Protein AF-Q8MJ96-F1 (afdb_monomer)

Nearest PDB structures (foldseek):
  4a0c-assembly2_C  TM=9.470E-01  e=9.633E-12  Homo sapiens
  8b3i-assembly1_e  TM=9.667E-01  e=1.880E-10  Homo sapiens
  2hye-assembly1_C  TM=9.703E-01  e=2.300E-10  Homo sapiens
  4a64-assembly1_C  TM=9.357E-01  e=2.419E-10  Homo sapiens
  7opc-assembly1_e  TM=9.430E-01  e=8.101E-10  Homo sapiens

Secondary structure (DSSP, 8-state):
----HHHHHHHHHHHIIIIIHHHHHHHIIIIIHHHHHTT-HHHHHHHHHHHHHSTTHHHHHHHHHHHHHHHHHHHHHT-GGGHHHHHHHHHHHHHHHHHHHHHHSTT-HHHHHHHHHHHHHHHTTSSSHHHHHHHHHHHHHHHTT-

Organism: Equus caballus (NCBI:txid9796)

Sequence (146 aa):
TSLDQTTQKSLIATEEKQLLGEHLTAILQKGLNNLLDENRIQDLSLLYQLFSRVRGGVQVLLQQWIEYIKAFGSAIVINPEKDKTMVQELLYFKDKVDHIIDICCLKNEKFITAMNEAFETFINRRPNEPAELMAKYGDSKLRTGH

Structure (mmCIF, N/CA/C/O backbone):
data_AF-Q8MJ96-F1
#
_entry.id   AF-Q8MJ96-F1
#
loop_
_atom_site.group_PDB
_atom_site.id
_atom_site.type_symbol
_atom_site.label_atom_id
_atom_site.label_alt_id
_atom_site.label_comp_id
_atom_site.label_asym_id
_atom_site.label_entity_id
_atom_site.label_seq_id
_atom_site.pdbx_PDB_ins_code
_atom_site.Cartn_x
_atom_site.Cartn_y
_atom_site.Cartn_z
_atom_site.occupancy
_atom_site.B_iso_or_equiv
_atom_site.auth_seq_id
_atom_site.auth_comp_id
_atom_site.auth_asym_id
_atom_site.auth_atom_id
_atom_site.pdbx_PDB_model_num
ATOM 1 N N . THR A 1 1 ? -29.650 -9.084 37.239 1.00 43.41 1 THR A N 1
ATOM 2 C CA . THR A 1 1 ? -28.501 -8.171 37.403 1.00 43.41 1 THR A CA 1
ATOM 3 C C . THR A 1 1 ? -28.024 -7.763 36.023 1.00 43.41 1 THR A C 1
ATOM 5 O O . THR A 1 1 ? -27.181 -8.427 35.439 1.00 43.41 1 THR A O 1
ATOM 8 N N . SER A 1 2 ? -28.641 -6.730 35.443 1.00 47.47 2 SER A N 1
ATOM 9 C CA . SER A 1 2 ? -28.191 -6.183 34.159 1.00 47.47 2 SER A CA 1
ATOM 10 C C . SER A 1 2 ?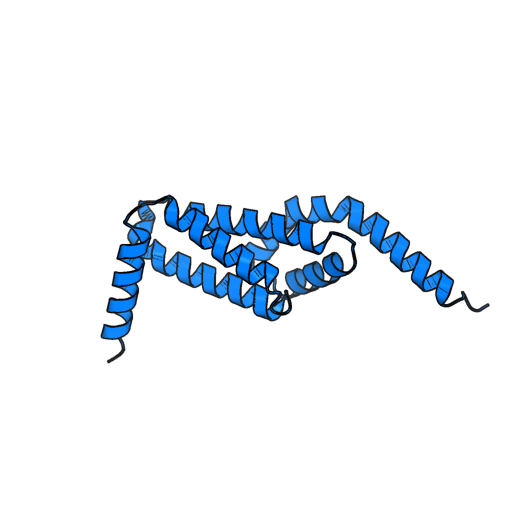 -26.934 -5.368 34.411 1.00 47.47 2 SER A C 1
ATOM 12 O O . SER A 1 2 ? -26.999 -4.335 35.072 1.00 47.47 2 SER A O 1
ATOM 14 N N . LEU A 1 3 ? -25.791 -5.849 33.927 1.00 51.50 3 LEU A N 1
ATOM 15 C CA . LEU A 1 3 ? -24.641 -4.984 33.702 1.00 51.50 3 LEU A CA 1
ATOM 16 C C . LEU A 1 3 ? -25.099 -3.913 32.712 1.00 51.50 3 LEU A C 1
ATOM 18 O O . LEU A 1 3 ? -25.432 -4.210 31.567 1.00 51.50 3 LEU A O 1
ATOM 22 N N . ASP A 1 4 ? -25.220 -2.695 33.224 1.00 58.47 4 ASP A N 1
ATOM 23 C CA . ASP A 1 4 ? -25.639 -1.499 32.509 1.00 58.47 4 ASP A CA 1
ATOM 24 C C . ASP A 1 4 ? -24.878 -1.411 31.170 1.00 58.47 4 ASP A C 1
ATOM 26 O O . ASP A 1 4 ? -23.643 -1.461 31.148 1.00 58.47 4 ASP A O 1
ATOM 30 N N . GLN A 1 5 ? -25.591 -1.339 30.038 1.00 57.28 5 GLN A N 1
ATOM 31 C CA . GLN A 1 5 ? -25.000 -1.368 28.683 1.00 57.28 5 GLN A CA 1
ATOM 32 C C . GLN A 1 5 ? -23.918 -0.288 28.485 1.00 57.28 5 GLN A C 1
ATOM 34 O O . GLN A 1 5 ? -23.008 -0.423 27.664 1.00 57.28 5 GLN A O 1
ATOM 39 N N . THR A 1 6 ? -24.007 0.780 29.271 1.00 59.88 6 THR A N 1
ATOM 40 C CA . THR A 1 6 ? -23.067 1.894 29.388 1.00 59.88 6 THR A CA 1
ATOM 41 C C . THR A 1 6 ? -21.725 1.468 29.995 1.00 59.88 6 THR A C 1
ATOM 43 O O . THR A 1 6 ? -20.662 1.816 29.473 1.00 59.88 6 THR A O 1
ATOM 46 N N . THR A 1 7 ? -21.751 0.644 31.042 1.00 59.91 7 THR A N 1
ATOM 47 C CA . THR A 1 7 ? -20.561 0.087 31.702 1.00 59.91 7 THR A CA 1
ATOM 48 C C . THR A 1 7 ? -19.874 -0.943 30.811 1.00 59.91 7 THR A C 1
ATOM 50 O O . THR A 1 7 ? -18.652 -0.935 30.700 1.00 59.91 7 THR A O 1
ATOM 53 N 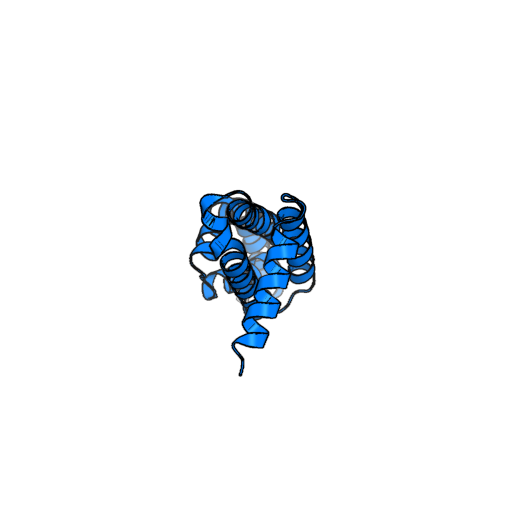N . GLN A 1 8 ? -20.644 -1.767 30.093 1.00 59.97 8 GLN A N 1
ATOM 54 C CA . GLN A 1 8 ? -20.098 -2.760 29.161 1.00 59.97 8 GLN A CA 1
ATOM 55 C C . GLN A 1 8 ? -19.372 -2.103 27.972 1.00 59.97 8 GLN A C 1
ATOM 57 O O . GLN A 1 8 ? -18.264 -2.511 27.630 1.00 59.97 8 GLN A O 1
ATOM 62 N N . LYS A 1 9 ? -19.937 -1.035 27.387 1.00 60.50 9 LYS A N 1
ATOM 63 C CA . LYS A 1 9 ? -19.266 -0.248 26.332 1.00 60.50 9 LYS A CA 1
ATOM 64 C C . LYS A 1 9 ? -17.979 0.415 26.822 1.00 60.50 9 LYS A C 1
ATOM 66 O O . LYS A 1 9 ? -16.998 0.463 26.086 1.00 60.50 9 LYS A O 1
ATOM 71 N N . SER A 1 10 ? -17.984 0.910 28.057 1.00 60.81 10 SER A N 1
ATOM 72 C CA . SER A 1 10 ? -16.824 1.588 28.645 1.00 60.81 10 SER A CA 1
ATOM 73 C C . SER A 1 10 ? -15.700 0.601 28.976 1.00 60.81 10 SER A C 1
ATOM 75 O O . SER A 1 10 ? -14.528 0.928 28.800 1.00 60.81 10 SER A O 1
ATOM 77 N N . LEU A 1 11 ? -16.049 -0.622 29.387 1.00 60.69 11 LEU A N 1
ATOM 78 C CA . LEU A 1 11 ? -15.091 -1.689 29.668 1.00 60.69 11 LEU A CA 1
ATOM 79 C C . LEU A 1 11 ? -14.405 -2.174 28.384 1.00 60.69 11 LEU A C 1
ATOM 81 O O . LEU A 1 11 ? -13.180 -2.156 28.317 1.00 60.69 11 LEU A O 1
ATOM 85 N N . ILE A 1 12 ? -15.187 -2.479 27.338 1.00 64.25 12 ILE A N 1
ATOM 86 C CA . ILE A 1 12 ? -14.670 -2.916 26.029 1.00 64.25 12 ILE A CA 1
ATOM 87 C C . ILE A 1 12 ? -13.750 -1.850 25.426 1.00 64.25 12 ILE A C 1
ATOM 89 O O . ILE A 1 12 ? -12.658 -2.168 24.971 1.00 64.25 12 ILE A O 1
ATOM 93 N N . ALA A 1 13 ? -14.144 -0.574 25.475 1.00 64.19 13 ALA A N 1
ATOM 94 C CA . ALA A 1 13 ? -13.313 0.516 24.965 1.00 64.19 13 ALA A CA 1
ATOM 95 C C . ALA A 1 13 ? -12.001 0.689 25.752 1.00 64.19 13 ALA A C 1
ATOM 97 O O . ALA A 1 13 ? -10.994 1.116 25.188 1.00 64.19 13 ALA A O 1
ATOM 98 N N . THR A 1 14 ? -11.998 0.376 27.051 1.00 62.41 14 THR A N 1
ATOM 99 C CA . THR A 1 14 ? -10.803 0.485 27.899 1.00 62.41 14 THR A CA 1
ATOM 100 C C . THR A 1 14 ? -9.864 -0.703 27.691 1.00 62.41 14 THR A C 1
ATOM 102 O O . THR A 1 14 ? -8.659 -0.491 27.555 1.00 62.41 14 THR A O 1
ATOM 105 N N . GLU A 1 15 ? -10.398 -1.923 27.582 1.00 60.16 15 GLU A N 1
ATOM 106 C CA . GLU A 1 15 ? -9.629 -3.121 27.219 1.00 60.16 15 GLU A CA 1
ATOM 107 C C . GLU A 1 15 ? -9.041 -3.006 25.814 1.00 60.16 15 GLU A C 1
ATOM 109 O O . GLU A 1 15 ? -7.835 -3.181 25.659 1.00 60.16 15 GLU A O 1
ATOM 114 N N . GLU A 1 16 ? -9.843 -2.634 24.807 1.00 65.12 16 GLU A N 1
ATOM 115 C CA . GLU A 1 16 ? -9.351 -2.392 23.447 1.00 65.12 16 GLU A CA 1
ATOM 116 C C . GLU A 1 16 ? -8.255 -1.322 23.473 1.00 65.12 16 GLU A C 1
ATOM 118 O O . GLU A 1 16 ? -7.194 -1.528 22.905 1.00 65.12 16 GLU A O 1
ATOM 123 N N . LYS A 1 17 ? -8.424 -0.209 24.196 1.00 66.00 17 LYS A N 1
ATOM 124 C CA . LYS A 1 17 ? -7.398 0.842 24.262 1.00 66.00 17 LYS A CA 1
ATOM 125 C C . LYS A 1 17 ? -6.087 0.380 24.908 1.00 66.00 17 LYS A C 1
ATOM 127 O O . LYS A 1 17 ? -5.032 0.791 24.432 1.00 66.00 17 LYS A O 1
ATOM 132 N N . GLN A 1 18 ? -6.135 -0.413 25.977 1.00 64.12 18 GLN A N 1
ATOM 133 C CA . GLN A 1 18 ? -4.928 -0.873 26.674 1.00 64.12 18 GLN A CA 1
ATOM 134 C C . GLN A 1 18 ? -4.230 -2.009 25.918 1.00 64.12 18 GLN A C 1
ATOM 136 O O . GLN A 1 18 ? -3.051 -1.883 25.596 1.00 64.12 18 GLN A O 1
ATOM 141 N N . LEU A 1 19 ? -4.961 -3.066 25.551 1.00 63.44 19 LEU A N 1
ATOM 142 C CA . LEU A 1 19 ? -4.403 -4.208 24.818 1.00 63.44 19 LEU A CA 1
ATOM 143 C C . LEU A 1 19 ? -3.958 -3.813 23.415 1.00 63.44 19 LEU A C 1
ATOM 145 O O . LEU A 1 19 ? -2.868 -4.185 22.981 1.00 63.44 19 LEU A O 1
ATOM 149 N N . LEU A 1 20 ? -4.785 -3.050 22.696 1.00 66.19 20 LEU A N 1
ATOM 150 C CA . LEU A 1 20 ? -4.439 -2.650 21.343 1.00 66.19 20 LEU A CA 1
ATOM 151 C C . LEU A 1 20 ? -3.405 -1.520 21.365 1.00 66.19 20 LEU A C 1
ATOM 153 O O . LEU A 1 20 ? -2.421 -1.598 20.648 1.00 66.19 20 LEU A O 1
ATOM 157 N N . GLY A 1 21 ? -3.548 -0.494 22.204 1.00 63.44 21 GLY A N 1
ATOM 158 C CA . GLY A 1 21 ? -2.619 0.643 22.209 1.00 63.44 21 GLY A CA 1
ATOM 159 C C . GLY A 1 21 ? -1.155 0.261 22.465 1.00 63.44 21 GLY A C 1
ATOM 160 O O . GLY A 1 21 ? -0.269 0.765 21.775 1.00 63.44 21 GLY A O 1
ATOM 161 N N . GLU A 1 22 ? -0.896 -0.642 23.414 1.00 68.69 22 GLU A N 1
ATOM 162 C CA . GLU A 1 22 ? 0.472 -1.010 23.810 1.00 68.69 22 GLU A CA 1
ATOM 163 C C . GLU A 1 22 ? 1.086 -2.101 22.920 1.00 68.69 22 GLU A C 1
ATOM 165 O O . GLU A 1 22 ? 2.276 -2.042 22.602 1.00 68.69 22 GLU A O 1
ATOM 170 N N . HIS A 1 23 ? 0.294 -3.073 22.453 1.00 70.44 23 HIS A N 1
ATOM 171 C CA . HIS A 1 23 ? 0.819 -4.208 21.685 1.00 70.44 23 HIS A CA 1
ATOM 172 C C . HIS A 1 23 ? 0.728 -4.038 20.168 1.00 70.44 23 HIS A C 1
ATOM 174 O O . HIS A 1 23 ? 1.528 -4.639 19.448 1.00 70.44 23 HIS A O 1
ATOM 180 N N . LEU A 1 24 ? -0.189 -3.214 19.651 1.00 70.00 24 LEU A N 1
ATOM 181 C CA . LEU A 1 24 ? -0.395 -3.090 18.206 1.00 70.00 24 LEU A CA 1
ATOM 182 C C . LEU A 1 24 ? 0.836 -2.574 17.463 1.00 70.00 24 LEU A C 1
ATOM 184 O O . LEU A 1 24 ? 1.131 -3.065 16.377 1.00 70.00 24 LEU A O 1
ATOM 188 N N . THR A 1 25 ? 1.586 -1.632 18.036 1.00 72.12 25 THR A N 1
ATOM 189 C CA . THR A 1 25 ? 2.822 -1.135 17.411 1.00 72.12 25 THR A CA 1
ATOM 190 C C . THR A 1 25 ? 3.844 -2.261 17.246 1.00 72.12 25 THR A C 1
ATOM 192 O O . THR A 1 25 ? 4.438 -2.406 16.179 1.00 72.12 25 THR A O 1
ATOM 195 N N . ALA A 1 26 ? 3.997 -3.117 18.261 1.00 77.19 26 ALA A N 1
ATOM 196 C CA . ALA A 1 26 ? 4.884 -4.277 18.197 1.00 77.19 26 ALA A CA 1
ATOM 197 C C . ALA A 1 26 ? 4.371 -5.353 17.221 1.00 77.19 26 ALA A C 1
ATOM 199 O O . ALA A 1 26 ? 5.172 -5.989 16.534 1.00 77.19 26 ALA A O 1
ATOM 200 N N . ILE A 1 27 ? 3.048 -5.537 17.133 1.00 76.31 27 ILE A N 1
ATOM 201 C CA . ILE A 1 27 ? 2.410 -6.439 16.163 1.00 76.31 27 ILE A CA 1
ATOM 202 C C . ILE A 1 27 ? 2.671 -5.957 14.734 1.00 76.31 27 ILE A C 1
ATOM 204 O O . ILE A 1 27 ? 3.045 -6.770 13.893 1.00 76.31 27 ILE A O 1
ATOM 208 N N . LEU A 1 28 ? 2.549 -4.655 14.448 1.00 78.12 28 LEU A N 1
ATOM 209 C CA . LEU A 1 28 ? 2.858 -4.127 13.114 1.00 78.12 28 LEU A CA 1
ATOM 210 C C . LEU A 1 28 ? 4.324 -4.322 12.759 1.00 78.12 28 LEU A C 1
ATOM 212 O O . LEU A 1 28 ? 4.615 -4.854 11.692 1.00 78.12 28 LEU A O 1
ATOM 216 N N . GLN A 1 29 ? 5.231 -3.957 13.667 1.00 76.88 29 GLN A N 1
ATOM 217 C CA . GLN A 1 29 ? 6.672 -4.050 13.426 1.00 76.88 29 GLN A CA 1
ATOM 218 C C . GLN A 1 29 ? 7.137 -5.473 13.097 1.00 76.88 29 GLN A C 1
ATOM 220 O O . GLN A 1 29 ? 8.104 -5.641 12.360 1.00 76.88 29 GLN A O 1
ATOM 225 N N . LYS A 1 30 ? 6.473 -6.497 13.646 1.00 78.44 30 LYS A N 1
ATOM 226 C CA . LYS A 1 30 ? 6.861 -7.902 13.455 1.00 78.44 30 LYS A CA 1
ATOM 227 C C . LYS A 1 30 ? 5.999 -8.659 12.448 1.00 78.44 30 LYS A C 1
ATOM 229 O O . LYS A 1 30 ? 6.456 -9.662 11.915 1.00 78.44 30 LYS A O 1
ATOM 234 N N . GLY A 1 31 ? 4.758 -8.230 12.232 1.00 84.50 31 GLY A N 1
ATOM 235 C CA . GLY A 1 31 ? 3.750 -9.004 11.509 1.00 84.50 31 GLY A CA 1
ATOM 236 C C . GLY A 1 31 ? 3.255 -8.365 10.219 1.00 84.50 31 GLY A C 1
ATOM 237 O O . GLY A 1 31 ? 2.896 -9.102 9.306 1.00 84.50 31 GLY A O 1
ATOM 238 N N . LEU A 1 32 ? 3.252 -7.029 10.102 1.00 86.94 32 LEU A N 1
ATOM 239 C CA . LEU A 1 32 ? 2.636 -6.365 8.947 1.00 86.94 32 LEU A CA 1
ATOM 240 C C . LEU A 1 32 ? 3.318 -6.770 7.637 1.00 86.94 32 LEU A C 1
ATOM 242 O O . LEU A 1 32 ? 2.625 -7.142 6.697 1.00 86.94 32 LEU A O 1
ATOM 246 N N . ASN A 1 33 ? 4.652 -6.761 7.597 1.00 88.00 33 ASN A N 1
ATOM 247 C CA . ASN A 1 33 ? 5.404 -7.113 6.391 1.00 88.00 33 ASN A CA 1
ATOM 248 C C . ASN A 1 33 ? 5.060 -8.526 5.906 1.00 88.00 33 ASN A C 1
ATOM 250 O O . ASN A 1 33 ? 4.736 -8.693 4.739 1.00 88.00 33 ASN A O 1
ATOM 254 N N . ASN A 1 34 ? 5.009 -9.510 6.811 1.00 90.38 34 ASN A N 1
ATOM 255 C CA . ASN A 1 34 ? 4.652 -10.886 6.457 1.00 90.38 34 ASN A CA 1
ATOM 256 C C . ASN A 1 34 ? 3.223 -10.984 5.907 1.00 90.38 34 ASN A C 1
ATOM 258 O O . ASN A 1 34 ? 2.997 -11.655 4.904 1.00 90.38 34 ASN A O 1
ATOM 262 N N . LEU A 1 35 ? 2.257 -10.295 6.527 1.00 90.88 35 LEU A N 1
ATOM 263 C CA . LEU A 1 35 ? 0.872 -10.284 6.042 1.00 90.88 35 LEU A CA 1
ATOM 264 C C . LEU A 1 35 ? 0.763 -9.666 4.643 1.00 90.88 35 LEU A C 1
ATOM 266 O O . LEU A 1 35 ? -0.015 -10.150 3.817 1.00 90.88 35 LEU A O 1
ATOM 270 N N . LEU A 1 36 ? 1.537 -8.609 4.380 1.00 89.94 36 LEU A N 1
ATOM 271 C CA . LEU A 1 36 ? 1.602 -7.967 3.072 1.00 89.94 36 LEU A CA 1
ATOM 272 C C . LEU A 1 36 ? 2.284 -8.870 2.055 1.00 89.94 36 LEU A C 1
ATOM 274 O O . LEU A 1 36 ? 1.724 -9.084 0.984 1.00 89.94 36 LEU A O 1
ATOM 278 N N . ASP A 1 37 ? 3.433 -9.453 2.381 1.00 89.50 37 ASP A N 1
ATOM 279 C CA . ASP A 1 37 ? 4.192 -10.346 1.506 1.00 89.50 37 ASP A CA 1
ATOM 280 C C . ASP A 1 37 ? 3.358 -11.563 1.089 1.00 89.50 37 ASP A C 1
ATOM 282 O O . ASP A 1 37 ? 3.203 -11.807 -0.110 1.00 89.50 37 ASP A O 1
ATOM 286 N N . GLU A 1 38 ? 2.715 -12.227 2.051 1.00 92.00 38 GLU A N 1
ATOM 287 C CA . GLU A 1 38 ? 1.850 -13.397 1.843 1.00 92.00 38 GLU A CA 1
ATOM 288 C C . GLU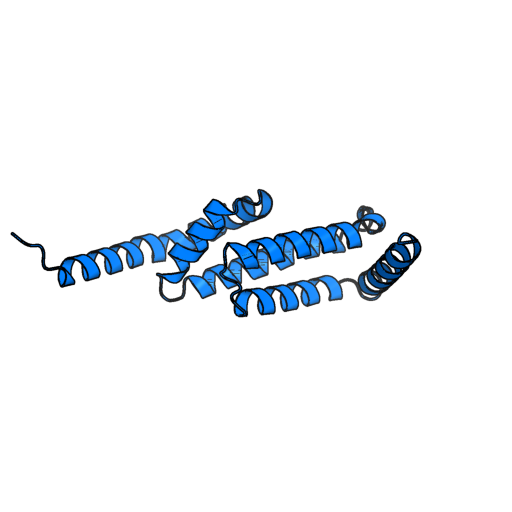 A 1 38 ? 0.451 -13.061 1.296 1.00 92.00 38 GLU A C 1
ATOM 290 O O . GLU A 1 38 ? -0.345 -13.964 1.044 1.00 92.00 38 GLU A O 1
ATOM 295 N N . ASN A 1 39 ? 0.129 -11.778 1.098 1.00 89.25 39 ASN A N 1
ATOM 296 C CA . ASN A 1 39 ? -1.173 -11.326 0.602 1.00 89.25 39 ASN A CA 1
ATOM 297 C C . ASN A 1 39 ? -2.355 -11.856 1.444 1.00 89.25 39 ASN A C 1
ATOM 299 O O . ASN A 1 39 ? -3.371 -12.322 0.923 1.00 89.25 39 ASN A O 1
ATOM 303 N N . ARG A 1 40 ? -2.221 -11.808 2.774 1.00 91.25 40 ARG A N 1
ATOM 304 C CA . ARG A 1 40 ? -3.200 -12.324 3.745 1.00 91.25 40 ARG A CA 1
ATOM 305 C C . ARG A 1 40 ? -4.390 -11.367 3.896 1.00 91.25 40 ARG A C 1
ATOM 307 O O . ARG A 1 40 ? -4.577 -10.749 4.940 1.00 91.25 40 ARG A O 1
ATOM 314 N N . ILE A 1 41 ? -5.210 -11.245 2.850 1.00 92.12 41 ILE A N 1
ATOM 315 C CA . ILE A 1 41 ? -6.314 -10.266 2.732 1.00 92.12 41 ILE A CA 1
ATOM 316 C C . ILE A 1 41 ? -7.262 -10.265 3.941 1.00 92.12 41 ILE A C 1
ATOM 318 O O . ILE A 1 41 ? -7.646 -9.205 4.437 1.00 92.12 41 ILE A O 1
ATOM 322 N N . GLN A 1 42 ? -7.636 -11.445 4.438 1.00 90.81 42 GLN A N 1
ATOM 323 C CA . GLN A 1 42 ? -8.549 -11.569 5.579 1.00 90.81 42 GLN A CA 1
ATOM 324 C C . GLN A 1 42 ? -7.941 -10.975 6.856 1.00 90.81 42 GLN A C 1
ATOM 326 O O . GLN A 1 42 ? -8.591 -10.192 7.551 1.00 90.81 42 GLN A O 1
ATOM 331 N N . ASP A 1 43 ? -6.673 -11.289 7.119 1.00 90.12 43 ASP A N 1
ATOM 332 C CA . ASP A 1 43 ? -5.954 -10.801 8.294 1.00 90.12 43 ASP A CA 1
ATOM 333 C C . ASP A 1 43 ? -5.671 -9.298 8.185 1.00 90.12 43 ASP A C 1
ATOM 335 O O . ASP A 1 43 ? -5.835 -8.569 9.161 1.00 90.12 43 ASP A O 1
ATOM 339 N N . LEU A 1 44 ? -5.330 -8.805 6.990 1.00 92.88 44 LEU A N 1
ATOM 340 C CA . LEU A 1 44 ? -5.150 -7.375 6.713 1.00 92.88 44 LEU A CA 1
ATOM 341 C C . LEU A 1 44 ? -6.448 -6.580 6.917 1.00 92.88 44 LEU A C 1
ATOM 343 O O . LEU A 1 44 ? -6.420 -5.480 7.472 1.00 92.88 44 LEU A O 1
ATOM 347 N N . SER A 1 45 ? -7.592 -7.146 6.528 1.00 92.44 45 SER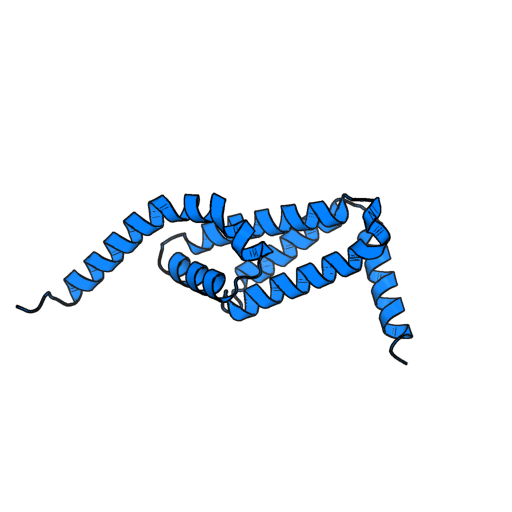 A N 1
ATOM 348 C CA . SER A 1 45 ? -8.908 -6.539 6.759 1.00 92.44 45 SER A CA 1
ATOM 349 C C . SER A 1 45 ? -9.227 -6.451 8.252 1.00 92.44 45 SER A C 1
ATOM 351 O O . SER A 1 45 ? -9.642 -5.396 8.739 1.00 92.44 45 SER A O 1
ATOM 353 N N . LEU A 1 46 ? -8.990 -7.533 9.003 1.00 90.75 46 LEU A N 1
ATOM 354 C CA . LEU A 1 46 ? -9.171 -7.550 10.457 1.00 90.75 46 LEU A CA 1
ATOM 355 C C . LEU A 1 46 ? -8.245 -6.538 11.142 1.00 90.75 46 LEU A C 1
ATOM 357 O O . LEU A 1 46 ? -8.681 -5.791 12.018 1.00 90.75 46 LEU A O 1
ATOM 361 N N . LEU A 1 47 ? -6.987 -6.473 10.707 1.00 90.12 47 LEU A N 1
ATOM 362 C CA . LEU A 1 47 ? -6.006 -5.515 11.197 1.00 90.12 47 LEU A CA 1
ATOM 363 C C . LEU A 1 47 ? -6.516 -4.082 11.000 1.00 90.12 47 LEU A C 1
ATOM 365 O O . LEU A 1 47 ? -6.624 -3.331 11.965 1.00 90.12 47 LEU A O 1
ATOM 369 N N . TYR A 1 48 ? -6.927 -3.709 9.787 1.00 91.50 48 TYR A N 1
ATOM 370 C CA . TYR A 1 48 ? -7.465 -2.372 9.525 1.00 91.50 48 TYR A CA 1
ATOM 371 C C . TYR A 1 48 ? -8.689 -2.047 10.401 1.00 91.50 48 TYR A C 1
ATOM 373 O O . TYR A 1 48 ? -8.776 -0.949 10.961 1.00 91.50 48 TYR A O 1
ATOM 381 N N . GLN A 1 49 ? -9.607 -3.002 10.589 1.00 90.62 49 GLN A N 1
ATOM 382 C CA . GLN A 1 49 ? -10.775 -2.827 11.458 1.00 90.62 49 GLN A CA 1
ATOM 383 C C . GLN A 1 49 ? -10.392 -2.587 12.923 1.00 90.62 49 GLN A C 1
ATOM 385 O O . GLN A 1 49 ? -10.947 -1.687 13.552 1.00 90.62 49 GLN A O 1
ATOM 390 N N . LEU A 1 50 ? -9.438 -3.350 13.464 1.00 87.25 50 LEU A N 1
ATOM 391 C CA . LEU A 1 50 ? -8.963 -3.193 14.842 1.00 87.25 50 LEU A CA 1
ATOM 392 C C . LEU A 1 50 ? -8.276 -1.837 15.044 1.00 87.25 50 LEU A C 1
ATOM 394 O O . LEU A 1 50 ? -8.604 -1.104 15.976 1.00 87.25 50 LEU A O 1
ATOM 398 N N . PHE A 1 51 ? -7.385 -1.447 14.130 1.00 87.50 51 PHE A N 1
ATOM 399 C CA . PHE A 1 51 ? -6.683 -0.160 14.200 1.00 87.50 51 PHE A CA 1
ATOM 400 C C . PHE A 1 51 ? -7.608 1.043 14.000 1.00 87.50 51 PHE A C 1
ATOM 402 O O . PHE A 1 51 ? -7.313 2.128 14.500 1.00 87.50 51 PHE A O 1
ATOM 409 N N . SER A 1 52 ? -8.740 0.860 13.317 1.00 89.62 52 SER A N 1
ATOM 410 C CA . SER A 1 52 ? -9.768 1.895 13.163 1.00 89.62 52 SER A CA 1
ATOM 411 C C . SER A 1 52 ? -10.531 2.190 14.458 1.00 89.62 52 SER A C 1
ATOM 413 O O . SER A 1 52 ? -11.082 3.281 14.597 1.00 89.62 52 SER A O 1
ATOM 415 N N . ARG A 1 53 ? -10.540 1.263 15.427 1.00 85.62 53 ARG A N 1
ATOM 416 C CA . ARG A 1 53 ? -11.176 1.455 16.747 1.00 85.62 53 ARG A CA 1
ATOM 417 C C . ARG A 1 53 ? -10.285 2.201 17.737 1.00 85.62 53 ARG A C 1
ATOM 419 O O . ARG A 1 53 ? -10.779 2.795 18.692 1.00 85.62 53 ARG A O 1
ATOM 426 N N . VAL A 1 54 ? -8.974 2.207 17.503 1.00 83.50 54 VAL A N 1
ATOM 427 C CA . VAL A 1 54 ? -7.991 2.841 18.385 1.00 83.50 54 VAL A CA 1
ATOM 428 C C . VAL A 1 54 ? -7.691 4.256 17.900 1.00 83.50 54 VAL A C 1
ATOM 430 O O . VAL A 1 54 ? -7.351 4.478 16.737 1.00 83.50 54 VAL A O 1
ATOM 433 N N . ARG A 1 55 ? -7.753 5.244 18.801 1.00 82.19 55 ARG A N 1
ATOM 434 C CA . ARG A 1 55 ? -7.354 6.624 18.481 1.00 82.19 55 ARG A CA 1
ATOM 435 C C . ARG A 1 55 ? -5.897 6.638 17.999 1.00 82.19 55 ARG A C 1
ATOM 437 O O . ARG A 1 55 ? -5.001 6.262 18.743 1.00 82.19 55 ARG A O 1
ATOM 444 N N . GLY A 1 56 ? -5.674 7.107 16.772 1.00 86.00 56 GLY A N 1
ATOM 445 C CA . GLY A 1 56 ? -4.345 7.152 16.152 1.00 86.00 56 GLY A CA 1
ATOM 446 C C . GLY A 1 56 ? -3.880 5.827 15.535 1.00 86.00 56 GLY A C 1
ATOM 447 O O . GLY A 1 56 ? -2.867 5.823 14.844 1.00 86.00 56 GLY A O 1
ATOM 448 N N . GLY A 1 57 ? -4.625 4.725 15.690 1.00 87.62 57 GLY A N 1
ATOM 449 C CA . GLY A 1 57 ? -4.243 3.422 15.141 1.00 87.62 57 GLY A CA 1
ATOM 450 C C . GLY A 1 57 ? -4.090 3.457 13.620 1.00 87.62 57 GLY A C 1
ATOM 451 O O . GLY A 1 57 ? -3.040 3.101 13.093 1.00 87.62 57 GLY A O 1
ATOM 452 N N . VAL A 1 58 ? -5.084 3.993 12.907 1.00 90.56 58 VAL A N 1
ATOM 453 C CA . VAL A 1 58 ? -5.018 4.143 11.439 1.00 90.56 58 VAL A CA 1
ATOM 454 C C . VAL A 1 58 ? -3.789 4.942 10.992 1.00 90.56 58 VAL A C 1
ATOM 456 O O . VAL A 1 58 ? -3.198 4.625 9.966 1.00 90.56 58 VAL A O 1
ATOM 459 N N . GLN A 1 59 ? -3.370 5.952 11.761 1.00 90.75 59 GLN A N 1
ATOM 460 C CA . GLN A 1 59 ? -2.182 6.747 11.439 1.00 90.75 59 GLN A CA 1
ATOM 461 C C . GLN A 1 59 ? -0.894 5.925 11.577 1.00 90.75 59 GLN A C 1
ATOM 463 O O . GLN A 1 59 ? -0.033 6.004 10.705 1.00 90.75 59 GLN A O 1
ATOM 468 N N . VAL A 1 60 ? -0.772 5.117 12.633 1.00 89.38 60 VAL A N 1
ATOM 469 C CA . VAL A 1 60 ? 0.381 4.221 12.828 1.00 89.38 60 VAL A CA 1
ATOM 470 C C . VAL A 1 60 ? 0.423 3.148 11.736 1.00 89.38 60 VAL A C 1
ATOM 472 O O . VAL A 1 60 ? 1.482 2.901 11.161 1.00 89.38 60 VAL A O 1
ATOM 475 N N . LEU A 1 61 ? -0.728 2.560 11.394 1.00 91.38 61 LEU A N 1
ATOM 476 C CA . LEU A 1 61 ? -0.834 1.596 10.297 1.00 91.38 61 LEU A CA 1
ATOM 477 C C . LEU A 1 61 ? -0.403 2.222 8.964 1.00 91.38 61 LEU A C 1
ATOM 479 O O . LEU A 1 61 ? 0.385 1.623 8.240 1.00 91.38 61 LEU A O 1
ATOM 483 N N . LEU A 1 62 ? -0.861 3.443 8.672 1.00 92.44 62 LEU A N 1
ATOM 484 C CA . LEU A 1 62 ? -0.483 4.180 7.466 1.00 92.44 62 LEU A CA 1
ATOM 485 C C . LEU A 1 62 ? 1.029 4.447 7.403 1.00 92.44 62 LEU A C 1
ATOM 487 O O . LEU A 1 62 ? 1.627 4.308 6.341 1.00 92.44 62 LEU A O 1
ATOM 491 N N . GLN A 1 63 ? 1.668 4.788 8.526 1.00 91.94 63 GLN A N 1
ATOM 492 C CA . GLN A 1 63 ? 3.122 4.972 8.569 1.00 91.94 63 GLN A CA 1
ATOM 493 C C . GLN A 1 63 ? 3.872 3.680 8.234 1.00 91.94 63 GLN A C 1
ATOM 495 O O . GLN A 1 63 ? 4.752 3.693 7.380 1.00 91.94 63 GLN A O 1
ATOM 500 N N . GLN A 1 64 ? 3.512 2.559 8.864 1.00 90.81 64 GLN A N 1
ATOM 501 C CA . GLN A 1 64 ? 4.167 1.273 8.595 1.00 90.81 64 GLN A CA 1
ATOM 502 C C . GLN A 1 64 ? 3.915 0.787 7.160 1.00 90.81 64 GLN A C 1
ATOM 504 O O . GLN A 1 64 ? 4.809 0.244 6.519 1.00 90.81 64 GLN A O 1
ATOM 509 N N . TRP A 1 65 ? 2.723 1.055 6.629 1.00 92.12 65 TRP A N 1
ATOM 510 C CA . TRP A 1 65 ? 2.365 0.802 5.237 1.00 92.12 65 TRP A CA 1
ATOM 511 C C . TRP A 1 65 ? 3.254 1.570 4.247 1.00 92.12 65 TRP A C 1
ATOM 513 O O . TRP A 1 65 ? 3.779 0.983 3.302 1.00 92.12 65 TRP A O 1
ATOM 523 N N . ILE A 1 66 ? 3.471 2.869 4.481 1.00 93.38 66 ILE A N 1
ATOM 524 C CA . ILE A 1 66 ? 4.356 3.703 3.652 1.00 93.38 66 ILE A CA 1
ATOM 525 C C . ILE A 1 66 ? 5.787 3.164 3.672 1.00 93.38 66 ILE A C 1
ATOM 527 O O . ILE A 1 66 ? 6.411 3.049 2.617 1.00 93.38 66 ILE A O 1
ATOM 531 N N . GLU A 1 67 ? 6.307 2.836 4.856 1.00 92.88 67 GLU A N 1
ATOM 532 C CA . GLU A 1 67 ? 7.665 2.305 5.008 1.00 92.88 67 GLU A CA 1
ATOM 533 C C . GLU A 1 67 ? 7.838 0.976 4.266 1.00 92.88 67 GLU A C 1
ATOM 535 O O . GLU A 1 67 ? 8.810 0.814 3.526 1.00 92.88 67 GLU A O 1
ATOM 540 N N . TYR A 1 68 ? 6.864 0.065 4.370 1.00 93.19 68 TYR A N 1
ATOM 541 C CA . TYR A 1 68 ? 6.863 -1.185 3.610 1.00 93.19 68 TYR A CA 1
ATOM 542 C C . TYR A 1 68 ? 6.901 -0.931 2.098 1.00 93.19 68 TYR A C 1
ATOM 544 O O . TYR A 1 68 ? 7.770 -1.466 1.407 1.00 93.19 68 TYR A O 1
ATOM 552 N N . ILE A 1 69 ? 6.007 -0.079 1.581 1.00 94.19 69 ILE A N 1
ATOM 553 C CA . ILE A 1 69 ? 5.937 0.213 0.142 1.00 94.19 69 ILE A CA 1
ATOM 554 C C . ILE A 1 69 ? 7.250 0.807 -0.361 1.00 94.19 69 ILE A C 1
ATOM 556 O O . ILE A 1 69 ? 7.758 0.392 -1.404 1.00 94.19 69 ILE A O 1
ATOM 560 N N . LYS A 1 70 ? 7.831 1.747 0.391 1.00 93.44 70 LYS A N 1
ATOM 561 C CA . LYS A 1 70 ? 9.118 2.356 0.046 1.00 93.44 70 LYS A CA 1
ATOM 562 C C . LYS A 1 70 ? 10.248 1.337 0.055 1.00 93.44 70 LYS A C 1
ATOM 564 O O . LYS A 1 70 ? 11.067 1.364 -0.864 1.00 93.44 70 LYS A O 1
ATOM 569 N N . ALA A 1 71 ? 10.310 0.463 1.056 1.00 92.94 71 ALA A N 1
ATOM 570 C CA . ALA A 1 71 ? 11.351 -0.553 1.169 1.00 92.94 71 ALA A CA 1
ATOM 571 C C . ALA A 1 71 ? 11.266 -1.576 0.027 1.00 92.94 71 ALA A C 1
ATOM 573 O O . ALA A 1 71 ? 12.256 -1.792 -0.675 1.00 92.94 71 ALA A O 1
ATOM 574 N N . PHE A 1 72 ? 10.080 -2.143 -0.206 1.00 92.69 72 PHE A N 1
ATOM 575 C CA . PHE A 1 72 ? 9.856 -3.141 -1.251 1.00 92.69 72 PHE A CA 1
ATOM 576 C C . PHE A 1 72 ? 10.063 -2.550 -2.653 1.00 92.69 72 PHE A C 1
ATOM 578 O O . PHE A 1 72 ? 10.823 -3.095 -3.451 1.00 92.69 72 PHE A O 1
ATOM 585 N N . GLY A 1 73 ? 9.473 -1.382 -2.931 1.00 91.81 73 GLY A N 1
ATOM 586 C CA . GLY A 1 73 ? 9.650 -0.680 -4.204 1.00 91.81 73 GLY A CA 1
ATOM 587 C C . GLY A 1 73 ? 11.104 -0.282 -4.466 1.00 91.81 73 GLY A C 1
ATOM 588 O O . GLY A 1 73 ? 11.602 -0.465 -5.575 1.00 91.81 73 GLY A O 1
ATOM 589 N N . SER A 1 74 ? 11.828 0.175 -3.435 1.00 91.56 74 SER A N 1
ATOM 590 C CA . SER A 1 74 ? 13.265 0.478 -3.547 1.00 91.56 74 SER A CA 1
ATOM 591 C C . SER A 1 74 ? 14.091 -0.758 -3.906 1.00 91.56 74 SER A C 1
ATOM 593 O O . SER A 1 74 ? 15.011 -0.654 -4.712 1.00 91.56 74 SER A O 1
ATOM 595 N N . ALA A 1 75 ? 13.769 -1.922 -3.333 1.00 91.25 75 ALA A N 1
ATOM 596 C CA . ALA A 1 75 ? 14.467 -3.172 -3.627 1.00 91.25 75 ALA A CA 1
ATOM 597 C C . ALA A 1 75 ? 14.276 -3.626 -5.086 1.00 91.25 75 ALA A C 1
ATOM 599 O O . ALA A 1 75 ? 15.195 -4.209 -5.662 1.00 91.25 75 ALA A O 1
ATOM 600 N N . ILE A 1 76 ? 13.121 -3.324 -5.692 1.00 89.56 76 ILE A N 1
ATOM 601 C CA . ILE A 1 76 ? 12.863 -3.585 -7.115 1.00 89.56 76 ILE A CA 1
ATOM 602 C C . ILE A 1 76 ? 13.726 -2.674 -7.999 1.00 89.56 76 ILE A C 1
ATOM 604 O O . ILE A 1 76 ? 14.376 -3.163 -8.918 1.00 89.56 76 ILE A O 1
ATOM 608 N N . VAL A 1 77 ? 13.761 -1.365 -7.722 1.00 87.69 77 VAL A N 1
ATOM 609 C CA . VAL A 1 77 ? 14.428 -0.386 -8.609 1.00 87.69 77 VAL A CA 1
ATOM 610 C C . VAL A 1 77 ? 15.949 -0.321 -8.462 1.00 87.69 77 VAL A C 1
ATOM 612 O O . VAL A 1 77 ? 16.624 0.148 -9.372 1.00 87.69 77 VAL A O 1
ATOM 615 N N . ILE A 1 78 ? 16.512 -0.744 -7.325 1.00 86.69 78 ILE A N 1
ATOM 616 C CA . ILE A 1 78 ? 17.963 -0.666 -7.079 1.00 86.69 78 ILE A CA 1
ATOM 617 C C . ILE A 1 78 ? 18.736 -1.865 -7.640 1.00 86.69 78 ILE A C 1
ATOM 619 O O . ILE A 1 78 ? 19.964 -1.846 -7.633 1.00 86.69 78 ILE A O 1
ATOM 623 N N . ASN A 1 79 ? 18.047 -2.917 -8.090 1.00 83.81 79 ASN A N 1
ATOM 624 C CA . ASN A 1 79 ? 18.686 -4.142 -8.554 1.00 83.81 79 ASN A CA 1
ATOM 625 C C . ASN A 1 79 ? 18.878 -4.136 -10.087 1.00 83.81 79 ASN A C 1
ATOM 627 O O . ASN A 1 79 ? 17.943 -4.508 -10.801 1.00 83.81 79 ASN A O 1
ATOM 631 N N . PRO A 1 80 ? 20.080 -3.805 -10.605 1.00 80.44 80 PRO A N 1
ATOM 632 C CA . PRO A 1 80 ? 20.326 -3.716 -12.046 1.00 80.44 80 PRO A CA 1
ATOM 633 C C . PRO A 1 80 ? 20.171 -5.058 -12.777 1.00 80.44 80 PRO A C 1
ATOM 635 O O . PRO A 1 80 ? 19.882 -5.095 -13.972 1.00 80.44 80 PRO A O 1
ATOM 638 N N . GLU A 1 81 ? 20.317 -6.192 -12.083 1.00 84.19 81 GLU A N 1
ATOM 639 C CA . GLU A 1 81 ? 20.128 -7.516 -12.695 1.00 84.19 81 GLU A CA 1
ATOM 640 C C . GLU A 1 8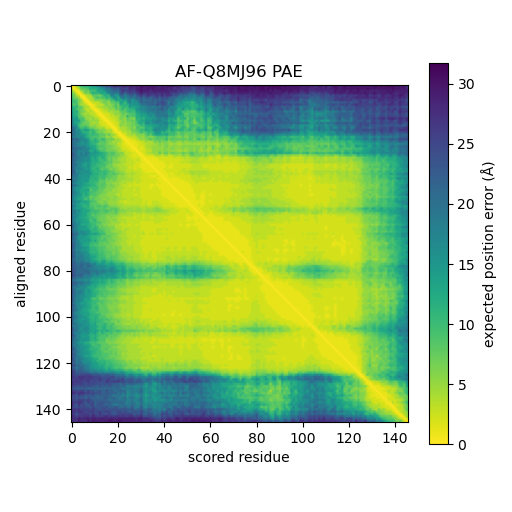1 ? 18.664 -7.773 -13.080 1.00 84.19 81 GLU A C 1
ATOM 642 O O . GLU A 1 81 ? 18.375 -8.589 -13.959 1.00 84.19 81 GLU A O 1
ATOM 647 N N . LYS A 1 82 ? 17.734 -7.048 -12.448 1.00 81.12 82 LYS A N 1
ATOM 648 C CA . LYS A 1 82 ? 16.293 -7.151 -12.669 1.00 81.12 82 LYS A CA 1
ATOM 649 C C . LYS A 1 82 ? 15.730 -6.079 -13.599 1.00 81.12 82 LYS A C 1
ATOM 651 O O . LYS A 1 82 ? 14.523 -6.060 -13.808 1.00 81.12 82 LYS A O 1
ATOM 656 N N . ASP A 1 83 ? 16.548 -5.240 -14.236 1.00 81.94 83 ASP A N 1
ATOM 657 C CA . ASP A 1 83 ? 16.064 -4.113 -15.058 1.00 81.94 83 ASP A CA 1
ATOM 658 C C . ASP A 1 83 ? 15.062 -4.527 -16.147 1.00 81.94 83 ASP A C 1
ATOM 660 O O . ASP A 1 83 ? 14.088 -3.825 -16.421 1.00 81.94 83 ASP A O 1
ATOM 664 N N . LYS A 1 84 ? 15.242 -5.724 -16.720 1.00 82.75 84 LYS A N 1
ATOM 665 C CA . LYS A 1 84 ? 14.328 -6.290 -17.726 1.00 82.75 84 LYS A CA 1
ATOM 666 C C . LYS A 1 84 ? 12.942 -6.630 -17.170 1.00 82.75 84 LYS A C 1
ATOM 668 O O . LYS A 1 84 ? 11.972 -6.581 -17.921 1.00 82.75 84 LYS A O 1
ATOM 673 N N . THR A 1 85 ? 12.846 -7.008 -15.894 1.00 86.19 85 THR A N 1
ATOM 674 C CA . THR A 1 85 ? 11.584 -7.350 -15.217 1.00 86.19 85 THR A CA 1
ATOM 675 C C . THR A 1 85 ? 11.078 -6.235 -14.311 1.00 86.19 85 THR A C 1
ATOM 677 O O . THR A 1 85 ? 9.924 -6.292 -13.899 1.00 86.19 85 THR A O 1
ATOM 680 N N . MET A 1 86 ? 11.883 -5.199 -14.055 1.00 86.88 86 MET A N 1
ATOM 681 C CA . MET A 1 86 ? 11.601 -4.117 -13.112 1.00 86.88 86 MET A CA 1
ATOM 682 C C . MET A 1 86 ? 10.210 -3.513 -13.316 1.00 86.88 86 MET A C 1
ATOM 684 O O . MET A 1 86 ? 9.427 -3.456 -12.376 1.00 86.88 86 MET A O 1
ATOM 688 N N . VAL A 1 87 ? 9.861 -3.110 -14.543 1.00 84.75 87 VAL A N 1
ATOM 689 C CA . VAL A 1 87 ? 8.543 -2.507 -14.822 1.00 84.75 87 VAL A CA 1
ATOM 690 C C . VAL A 1 87 ? 7.404 -3.482 -14.547 1.00 84.75 87 VAL A C 1
ATOM 692 O O . VAL A 1 87 ? 6.394 -3.096 -13.967 1.00 84.75 87 VAL A O 1
ATOM 695 N N . GLN A 1 88 ? 7.565 -4.750 -14.922 1.00 86.81 88 GLN A N 1
ATOM 696 C CA . GLN A 1 88 ? 6.549 -5.768 -14.669 1.00 86.81 88 GLN A CA 1
ATOM 697 C C . GLN A 1 88 ? 6.395 -6.045 -13.166 1.00 86.81 88 GLN A C 1
ATOM 699 O O . GLN A 1 88 ? 5.270 -6.173 -12.689 1.00 86.81 88 GLN A O 1
ATOM 704 N N . GLU A 1 89 ? 7.500 -6.105 -12.418 1.00 90.56 89 GLU A N 1
ATOM 705 C CA . GLU A 1 89 ? 7.483 -6.257 -10.959 1.00 90.56 89 GLU A CA 1
ATOM 706 C C . GLU A 1 89 ? 6.824 -5.045 -10.279 1.00 90.56 89 GLU A C 1
ATOM 708 O O . GLU A 1 89 ? 6.009 -5.231 -9.378 1.00 90.56 89 GLU A O 1
ATOM 713 N N . LEU A 1 90 ? 7.092 -3.819 -10.748 1.00 89.69 90 LEU A N 1
ATOM 714 C CA . LEU A 1 90 ? 6.453 -2.598 -10.243 1.00 89.69 90 LEU A CA 1
ATOM 715 C C . LEU A 1 90 ? 4.945 -2.559 -10.516 1.00 89.69 90 LEU A C 1
ATOM 717 O O . LEU A 1 90 ? 4.187 -2.165 -9.632 1.00 89.6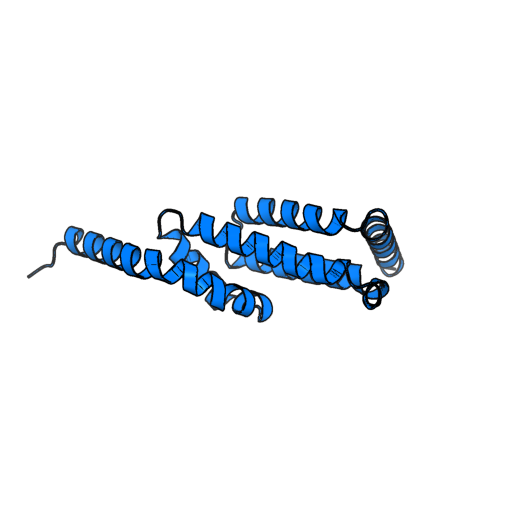9 90 LEU A O 1
ATOM 721 N N . LEU A 1 91 ? 4.504 -2.973 -11.707 1.00 88.06 91 LEU A N 1
ATOM 722 C CA . LEU A 1 91 ? 3.079 -3.046 -12.049 1.00 88.06 91 LEU A CA 1
ATOM 723 C C . LEU A 1 91 ? 2.359 -4.098 -11.205 1.00 88.06 91 LEU A C 1
ATOM 725 O O . LEU A 1 91 ? 1.345 -3.790 -10.591 1.00 88.06 91 LEU A O 1
ATOM 729 N N . TYR A 1 92 ? 2.927 -5.301 -11.084 1.00 91.38 92 TYR A N 1
ATOM 730 C CA . TYR A 1 92 ? 2.367 -6.341 -10.219 1.00 91.38 92 TYR A CA 1
ATOM 731 C C . TYR A 1 92 ? 2.293 -5.885 -8.758 1.00 91.38 92 TYR A C 1
ATOM 733 O O . TYR A 1 92 ? 1.308 -6.132 -8.062 1.00 91.38 92 TYR A O 1
ATOM 741 N N . PHE A 1 93 ? 3.331 -5.191 -8.290 1.00 93.06 93 PHE A N 1
ATOM 742 C CA . PHE A 1 93 ? 3.339 -4.631 -6.952 1.00 93.06 93 PHE A CA 1
ATOM 743 C C . PHE A 1 93 ? 2.251 -3.567 -6.775 1.00 93.06 93 PHE A C 1
ATOM 745 O O . PHE A 1 93 ? 1.523 -3.612 -5.787 1.00 93.06 93 PHE A O 1
ATOM 752 N N . LYS A 1 94 ? 2.082 -2.656 -7.741 1.00 90.25 94 LYS A N 1
ATOM 753 C CA . LYS A 1 94 ? 1.013 -1.650 -7.728 1.00 90.25 94 LYS A CA 1
ATOM 754 C C . LYS A 1 94 ? -0.371 -2.294 -7.684 1.00 90.25 94 LYS A C 1
ATOM 756 O O . LYS A 1 94 ? -1.151 -1.944 -6.804 1.00 90.25 94 LYS A O 1
ATOM 761 N N . ASP A 1 95 ? -0.632 -3.271 -8.550 1.00 91.81 95 ASP A N 1
ATOM 762 C CA . ASP A 1 95 ? -1.910 -3.989 -8.607 1.00 91.81 95 ASP A CA 1
ATOM 763 C C . ASP A 1 95 ? -2.219 -4.693 -7.278 1.00 91.81 95 ASP A C 1
ATOM 765 O O . ASP A 1 95 ? -3.337 -4.620 -6.765 1.00 91.81 95 ASP A O 1
ATOM 769 N N . LYS A 1 96 ? -1.211 -5.334 -6.670 1.00 93.25 96 LYS A N 1
ATOM 770 C CA . LYS A 1 96 ? -1.333 -5.962 -5.347 1.00 93.25 96 LYS A CA 1
ATOM 771 C C . LYS A 1 96 ? -1.707 -4.938 -4.274 1.00 93.25 96 LYS A C 1
ATOM 773 O O . LYS A 1 96 ? -2.613 -5.180 -3.479 1.00 93.25 96 LYS A O 1
ATOM 778 N N . VAL A 1 97 ? -1.008 -3.805 -4.235 1.00 93.38 97 VAL A N 1
ATOM 779 C CA . VAL A 1 97 ? -1.231 -2.748 -3.239 1.00 93.38 97 VAL A CA 1
ATOM 780 C C . VAL A 1 97 ? -2.613 -2.110 -3.423 1.00 93.38 97 VAL A C 1
ATOM 782 O O . VAL A 1 97 ? -3.338 -1.961 -2.438 1.00 93.38 97 VAL A O 1
ATOM 785 N N . ASP A 1 98 ? -3.022 -1.817 -4.660 1.00 91.12 98 ASP A N 1
ATOM 786 C CA . ASP A 1 98 ? -4.364 -1.314 -4.982 1.00 91.12 98 ASP A CA 1
ATOM 787 C C . ASP A 1 98 ? -5.454 -2.281 -4.517 1.00 91.12 98 ASP A C 1
ATOM 789 O O . ASP A 1 98 ? -6.418 -1.868 -3.875 1.00 91.12 98 ASP A O 1
ATOM 793 N N . HIS A 1 99 ? -5.284 -3.576 -4.791 1.00 93.06 99 HIS A N 1
ATOM 794 C CA . HIS A 1 99 ? -6.242 -4.606 -4.400 1.00 93.06 99 HIS A CA 1
ATOM 795 C C . HIS A 1 99 ? -6.403 -4.710 -2.878 1.00 93.06 99 HIS A C 1
ATOM 797 O O . HIS A 1 99 ? -7.519 -4.825 -2.367 1.00 93.06 99 HIS A O 1
ATOM 803 N N . ILE A 1 100 ? -5.299 -4.621 -2.130 1.00 93.00 100 ILE A N 1
ATOM 804 C CA . ILE A 1 100 ? -5.354 -4.602 -0.665 1.00 93.00 100 ILE A CA 1
ATOM 805 C C . ILE A 1 100 ? -6.092 -3.349 -0.174 1.00 93.00 100 ILE A C 1
ATOM 807 O O . ILE A 1 100 ? -6.925 -3.460 0.724 1.00 93.00 100 ILE A O 1
ATOM 811 N N . ILE A 1 101 ? -5.840 -2.171 -0.754 1.00 93.06 101 ILE A N 1
ATOM 812 C CA . ILE A 1 101 ? -6.528 -0.928 -0.363 1.00 93.06 101 ILE A CA 1
ATOM 813 C C . ILE A 1 101 ? -8.033 -1.006 -0.661 1.00 93.06 101 ILE A C 1
ATOM 815 O O . ILE A 1 101 ? -8.849 -0.573 0.161 1.00 93.06 101 ILE A O 1
ATOM 819 N N . ASP A 1 102 ? -8.396 -1.570 -1.814 1.00 92.25 102 ASP A N 1
ATOM 820 C CA . ASP A 1 102 ? -9.776 -1.762 -2.262 1.00 92.25 102 ASP A CA 1
ATOM 821 C C . ASP A 1 102 ? -10.571 -2.631 -1.279 1.00 92.25 102 ASP A C 1
ATOM 823 O O . ASP A 1 102 ? -11.637 -2.223 -0.813 1.00 92.25 102 ASP A O 1
ATOM 827 N N . ILE A 1 103 ? -10.013 -3.785 -0.897 1.00 92.44 103 ILE A N 1
ATOM 828 C CA . ILE A 1 103 ? -10.700 -4.761 -0.043 1.00 92.44 103 ILE A CA 1
ATOM 829 C C . ILE A 1 103 ? -10.549 -4.442 1.447 1.00 92.44 103 ILE A C 1
ATOM 831 O O . ILE A 1 103 ? -11.533 -4.420 2.185 1.00 92.44 103 ILE A O 1
ATOM 835 N N . CYS A 1 104 ? -9.318 -4.228 1.912 1.00 91.69 104 CYS A N 1
ATOM 836 C CA . CYS A 1 104 ? -9.000 -4.208 3.342 1.00 91.69 104 CYS A CA 1
ATOM 837 C C . CYS A 1 104 ? -9.179 -2.820 3.955 1.0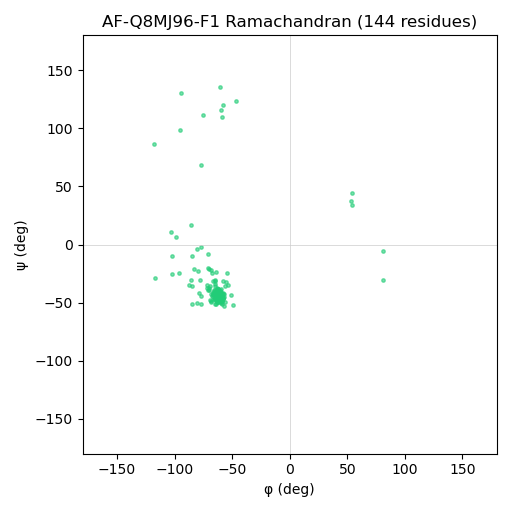0 91.69 104 CYS A C 1
ATOM 839 O O . CYS A 1 104 ? -9.578 -2.701 5.112 1.00 91.69 104 CYS A O 1
ATOM 841 N N . CYS A 1 105 ? -8.875 -1.768 3.192 1.00 88.69 105 CYS A N 1
ATOM 842 C CA . CYS A 1 105 ? -8.833 -0.394 3.693 1.00 88.69 105 CYS A CA 1
ATOM 843 C C . CYS A 1 105 ? -10.063 0.431 3.299 1.00 88.69 105 CYS A C 1
ATOM 845 O O . CYS A 1 105 ? -10.053 1.645 3.491 1.00 88.69 105 CYS A O 1
ATOM 847 N N . LEU A 1 106 ? -11.117 -0.196 2.762 1.00 89.31 106 LEU A N 1
ATOM 848 C CA . LEU A 1 106 ? -12.368 0.464 2.361 1.00 89.31 106 LEU A CA 1
ATOM 849 C C . LEU A 1 106 ? -12.143 1.655 1.412 1.00 89.31 106 LEU A C 1
ATOM 851 O O . LEU A 1 106 ? -12.809 2.682 1.546 1.00 89.31 106 LEU A O 1
ATOM 855 N N . LYS A 1 107 ? -11.170 1.552 0.494 1.00 86.31 107 LYS A N 1
ATOM 856 C CA . LYS A 1 107 ? -10.773 2.649 -0.412 1.00 86.31 107 LYS A CA 1
ATOM 857 C C . LYS A 1 107 ? -10.416 3.952 0.311 1.00 86.31 107 LYS A C 1
ATOM 859 O O . LYS A 1 107 ? -10.684 5.041 -0.190 1.00 86.31 107 LYS A O 1
ATOM 864 N N . ASN A 1 108 ? -9.827 3.864 1.503 1.00 90.00 108 ASN A N 1
ATOM 865 C CA . ASN A 1 108 ? -9.440 5.044 2.266 1.00 90.00 108 ASN A CA 1
ATOM 866 C C . ASN A 1 108 ? -8.447 5.909 1.470 1.00 90.00 108 ASN A C 1
ATOM 868 O O . ASN A 1 108 ? -7.311 5.499 1.221 1.00 90.00 108 ASN A O 1
ATOM 872 N N . GLU A 1 109 ? -8.866 7.128 1.122 1.00 92.75 109 GLU A N 1
ATOM 873 C CA . GLU A 1 109 ? -8.096 8.065 0.295 1.00 92.75 109 GLU A CA 1
ATOM 874 C C . GLU A 1 109 ? -6.699 8.344 0.852 1.00 92.75 109 GLU A C 1
ATOM 876 O O . GLU A 1 109 ? -5.753 8.501 0.087 1.00 92.75 109 GLU A O 1
ATOM 881 N N . LYS A 1 110 ? -6.522 8.321 2.179 1.00 93.38 110 LYS A N 1
ATOM 882 C CA . LYS A 1 110 ? -5.202 8.525 2.791 1.00 93.38 110 LYS A CA 1
ATOM 883 C C . LYS A 1 110 ? -4.214 7.430 2.404 1.00 93.38 110 LYS A C 1
ATOM 885 O O . LYS A 1 110 ? -3.045 7.733 2.203 1.00 93.38 110 LYS A O 1
ATOM 890 N N . PHE A 1 111 ? -4.671 6.181 2.288 1.00 93.88 111 PHE A N 1
ATOM 891 C CA . PHE A 1 111 ? -3.828 5.063 1.854 1.00 93.88 111 PHE A CA 1
ATOM 892 C C . PHE A 1 111 ? -3.502 5.157 0.363 1.00 93.88 111 PHE A C 1
ATOM 894 O O . PHE A 1 111 ? -2.369 4.877 -0.019 1.00 93.88 111 PHE A O 1
ATOM 901 N N . ILE A 1 112 ? -4.455 5.609 -0.457 1.00 92.62 112 ILE A N 1
ATOM 902 C CA . ILE A 1 112 ? -4.252 5.827 -1.896 1.00 92.62 112 ILE A CA 1
ATOM 903 C C . ILE A 1 112 ? -3.209 6.928 -2.123 1.00 92.62 112 ILE A C 1
ATOM 905 O O . ILE A 1 112 ? -2.228 6.713 -2.834 1.00 92.62 112 ILE A O 1
ATOM 909 N N . THR A 1 113 ? -3.377 8.087 -1.481 1.00 93.44 113 THR A N 1
ATOM 910 C CA . THR A 1 113 ? -2.429 9.206 -1.575 1.00 93.44 113 THR A CA 1
ATOM 911 C C . THR A 1 113 ? -1.045 8.797 -1.083 1.00 93.44 113 THR A C 1
ATOM 913 O O . THR A 1 113 ? -0.063 8.977 -1.797 1.00 93.44 113 THR A O 1
ATOM 916 N N . ALA A 1 114 ? -0.967 8.160 0.087 1.00 93.50 114 ALA A N 1
ATOM 917 C CA . ALA A 1 114 ? 0.289 7.690 0.658 1.00 93.50 114 ALA A CA 1
ATOM 918 C C . ALA A 1 114 ? 1.015 6.667 -0.232 1.00 93.50 114 ALA A C 1
ATOM 920 O O . ALA A 1 114 ? 2.239 6.708 -0.350 1.00 93.50 114 ALA A O 1
ATOM 921 N N . MET A 1 115 ? 0.276 5.753 -0.869 1.00 93.69 115 MET A N 1
ATOM 922 C CA . MET A 1 115 ? 0.835 4.825 -1.850 1.00 93.69 115 MET A CA 1
ATOM 923 C C . MET A 1 115 ? 1.411 5.585 -3.047 1.00 93.69 115 MET A C 1
ATOM 925 O O . MET A 1 115 ? 2.548 5.318 -3.424 1.00 93.69 115 MET A O 1
ATOM 929 N N . ASN A 1 116 ? 0.663 6.524 -3.634 1.00 89.62 116 ASN A N 1
ATOM 930 C CA . ASN A 1 116 ? 1.132 7.289 -4.793 1.00 89.62 116 ASN A CA 1
ATOM 931 C C . ASN A 1 116 ? 2.422 8.064 -4.473 1.00 89.62 116 ASN A C 1
ATOM 933 O O . ASN A 1 116 ? 3.395 7.963 -5.218 1.00 89.62 116 ASN A O 1
ATOM 937 N N . GLU A 1 117 ? 2.471 8.745 -3.325 1.00 92.94 117 GLU A N 1
ATOM 938 C CA . GLU A 1 117 ? 3.667 9.455 -2.850 1.00 92.94 117 GLU A CA 1
ATOM 939 C C . GLU A 1 117 ? 4.853 8.505 -2.609 1.00 92.94 117 GLU A C 1
ATOM 941 O O . GLU A 1 117 ? 6.004 8.817 -2.931 1.00 92.94 117 GLU A O 1
ATOM 946 N N . ALA A 1 118 ? 4.599 7.320 -2.044 1.00 92.94 118 ALA A N 1
ATOM 947 C CA . ALA A 1 118 ? 5.632 6.314 -1.830 1.00 92.94 118 ALA A CA 1
ATOM 948 C C . ALA A 1 118 ? 6.195 5.786 -3.159 1.00 92.94 118 ALA A C 1
ATOM 950 O O . ALA A 1 118 ? 7.417 5.680 -3.283 1.00 92.94 118 ALA A O 1
ATOM 951 N N . PHE A 1 119 ? 5.332 5.520 -4.145 1.00 89.75 119 PHE A N 1
ATOM 952 C CA . PHE A 1 119 ? 5.723 5.110 -5.497 1.00 89.75 119 PHE A CA 1
ATOM 953 C C . PHE A 1 119 ? 6.586 6.161 -6.184 1.00 89.75 119 PHE A C 1
ATOM 955 O O . PHE A 1 119 ? 7.676 5.845 -6.662 1.00 89.75 119 PHE A O 1
ATOM 962 N N . GLU A 1 120 ? 6.158 7.419 -6.157 1.00 88.56 120 GLU A N 1
ATOM 963 C CA . GLU A 1 120 ? 6.942 8.532 -6.686 1.00 88.56 120 GLU A CA 1
ATOM 964 C C . GLU A 1 120 ? 8.321 8.618 -6.012 1.00 88.56 120 GLU A C 1
ATOM 966 O O . GLU A 1 120 ? 9.344 8.752 -6.687 1.00 88.56 120 GLU A O 1
ATOM 971 N N . THR A 1 121 ? 8.373 8.445 -4.686 1.00 89.50 121 THR A N 1
ATOM 972 C CA . THR A 1 121 ? 9.619 8.527 -3.912 1.00 89.50 121 THR A CA 1
ATOM 973 C C . THR A 1 121 ? 10.678 7.536 -4.395 1.00 89.50 121 THR A C 1
ATOM 975 O O . THR A 1 121 ? 11.840 7.922 -4.522 1.00 89.50 121 THR A O 1
ATOM 978 N N . PHE A 1 122 ? 10.334 6.261 -4.614 1.00 87.00 122 PHE A N 1
ATOM 979 C CA . PHE A 1 122 ? 11.333 5.264 -5.016 1.00 87.00 122 PHE A CA 1
ATOM 980 C C . PHE A 1 122 ? 11.572 5.230 -6.528 1.00 87.00 122 PHE A C 1
ATOM 982 O O . PHE A 1 122 ? 12.705 4.983 -6.931 1.00 87.00 122 PHE A O 1
ATOM 989 N N . ILE A 1 123 ? 10.573 5.540 -7.363 1.00 85.12 123 ILE A N 1
ATOM 990 C CA . ILE A 1 123 ? 10.757 5.659 -8.820 1.00 85.12 123 ILE A CA 1
ATOM 991 C C . ILE A 1 123 ? 11.784 6.756 -9.126 1.00 85.12 123 ILE A C 1
ATOM 993 O O . ILE A 1 123 ? 12.700 6.548 -9.921 1.00 85.12 123 ILE A O 1
ATOM 997 N N . ASN A 1 124 ? 11.705 7.885 -8.418 1.00 82.81 124 ASN A N 1
ATOM 998 C CA . ASN A 1 124 ? 12.617 9.013 -8.603 1.00 82.81 124 ASN A CA 1
ATOM 999 C C . ASN A 1 124 ? 14.052 8.756 -8.105 1.00 82.81 124 ASN A C 1
ATOM 1001 O O . ASN A 1 124 ? 14.940 9.564 -8.372 1.00 82.81 124 ASN A O 1
ATOM 1005 N N . ARG A 1 125 ? 14.328 7.640 -7.412 1.00 80.06 125 ARG A N 1
ATOM 1006 C CA . ARG A 1 125 ? 15.697 7.297 -6.976 1.00 80.06 125 ARG A CA 1
ATOM 1007 C C . ARG A 1 125 ? 16.606 6.878 -8.126 1.00 80.06 125 ARG A C 1
ATOM 1009 O O . ARG A 1 125 ? 17.823 6.950 -7.972 1.00 80.06 125 ARG A O 1
ATOM 1016 N N . ARG A 1 126 ? 16.042 6.460 -9.262 1.00 72.88 126 ARG A N 1
ATOM 1017 C CA . ARG A 1 126 ? 16.801 6.098 -10.460 1.00 72.88 126 ARG A CA 1
ATOM 1018 C C . ARG A 1 126 ? 16.410 7.047 -11.595 1.00 72.88 126 ARG A C 1
ATOM 1020 O O . ARG A 1 126 ? 15.473 6.761 -12.334 1.00 72.88 126 ARG A O 1
ATOM 1027 N N . PRO A 1 127 ? 17.058 8.217 -11.710 1.00 61.72 127 PRO A N 1
ATOM 1028 C CA . PRO A 1 127 ? 16.706 9.176 -12.745 1.00 61.72 127 PRO A CA 1
ATOM 1029 C C . PRO A 1 127 ? 16.891 8.553 -14.140 1.00 61.72 127 PRO A C 1
ATOM 1031 O O . PRO A 1 127 ? 17.901 7.911 -14.412 1.00 61.72 127 PRO A O 1
ATOM 1034 N N . ASN A 1 128 ? 15.905 8.775 -15.013 1.00 63.03 128 ASN A N 1
ATOM 1035 C CA . ASN A 1 128 ? 15.837 8.411 -16.440 1.00 63.03 128 ASN A CA 1
ATOM 1036 C C . ASN A 1 128 ? 15.441 6.965 -16.805 1.00 63.03 128 ASN A C 1
ATOM 1038 O O . ASN A 1 128 ? 14.781 6.787 -17.823 1.00 63.03 128 ASN A O 1
ATOM 1042 N N . GLU A 1 129 ? 15.743 5.942 -16.004 1.00 66.44 129 GLU A N 1
ATOM 1043 C CA . GLU A 1 129 ? 15.503 4.540 -16.415 1.00 66.44 129 GLU A CA 1
ATOM 1044 C C . GLU A 1 129 ? 14.050 4.042 -16.242 1.00 66.44 129 GLU A C 1
ATOM 1046 O O . GLU A 1 129 ? 13.473 3.522 -17.199 1.00 66.44 129 GLU A O 1
ATOM 1051 N N . PRO A 1 130 ? 13.396 4.209 -15.076 1.00 63.50 130 PRO A N 1
ATOM 1052 C CA . PRO A 1 130 ? 12.054 3.676 -14.845 1.00 63.50 130 PRO A CA 1
ATOM 1053 C C . PRO A 1 130 ? 10.990 4.328 -15.732 1.00 63.50 130 PRO A C 1
ATOM 1055 O O . PRO A 1 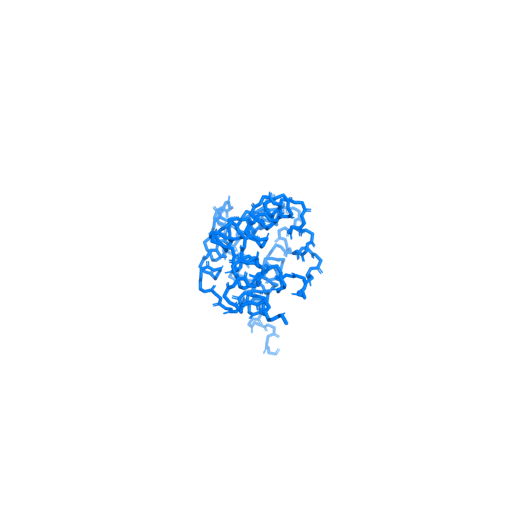130 ? 10.120 3.631 -16.243 1.00 63.50 130 PRO A O 1
ATOM 1058 N N . ALA A 1 131 ? 11.069 5.644 -15.957 1.00 68.12 131 ALA A N 1
ATOM 1059 C CA . ALA A 1 131 ? 10.119 6.367 -16.805 1.00 68.12 131 ALA A CA 1
ATOM 1060 C C . ALA A 1 131 ? 10.230 5.944 -18.280 1.00 68.12 131 ALA A C 1
ATOM 1062 O O . ALA A 1 131 ? 9.215 5.704 -18.935 1.00 68.12 131 ALA A O 1
ATOM 1063 N N . GLU A 1 132 ? 11.457 5.784 -18.788 1.00 69.50 132 GLU A N 1
ATOM 1064 C CA . GLU A 1 132 ? 11.701 5.301 -20.150 1.00 69.50 132 GLU A CA 1
ATOM 1065 C C . GLU A 1 132 ? 11.231 3.849 -20.322 1.00 69.50 132 GLU A C 1
ATOM 1067 O O . GLU A 1 132 ? 10.605 3.504 -21.326 1.00 69.50 132 GLU A O 1
ATOM 1072 N N . LEU A 1 133 ? 11.480 2.992 -19.327 1.00 67.44 133 LEU A N 1
ATOM 1073 C CA . LEU A 1 133 ? 11.046 1.598 -19.355 1.00 67.44 133 LEU A CA 1
ATOM 1074 C C . LEU A 1 133 ? 9.519 1.464 -19.221 1.00 67.44 133 LEU A C 1
ATOM 1076 O O . LEU A 1 133 ? 8.933 0.621 -19.899 1.00 67.44 133 LEU A O 1
ATOM 1080 N N . MET A 1 134 ? 8.858 2.299 -18.410 1.00 69.06 134 MET A N 1
ATOM 1081 C CA . MET A 1 134 ? 7.392 2.351 -18.321 1.00 69.06 134 MET A CA 1
ATOM 1082 C C . MET A 1 134 ? 6.761 2.799 -19.644 1.00 69.06 134 MET A C 1
ATOM 1084 O O . MET A 1 134 ? 5.803 2.171 -20.095 1.00 69.06 134 MET A O 1
ATOM 1088 N N . ALA A 1 135 ? 7.328 3.815 -20.303 1.00 70.06 135 ALA A N 1
ATOM 1089 C CA . ALA A 1 135 ? 6.888 4.251 -21.629 1.00 70.06 135 ALA A CA 1
ATOM 1090 C C . ALA A 1 135 ? 7.052 3.132 -22.676 1.00 70.06 135 ALA A C 1
ATOM 1092 O O . ALA A 1 135 ? 6.089 2.767 -23.349 1.00 70.06 135 ALA A O 1
ATOM 1093 N N . LYS A 1 136 ? 8.231 2.493 -22.731 1.00 66.88 136 LYS A N 1
ATOM 1094 C CA . LYS A 1 136 ? 8.498 1.343 -23.617 1.00 66.88 136 LYS A CA 1
ATOM 1095 C C . LYS A 1 136 ? 7.564 0.159 -23.357 1.00 66.88 136 LYS A C 1
ATOM 1097 O O . LYS A 1 136 ? 7.156 -0.519 -24.300 1.00 66.88 136 LYS A O 1
ATOM 1102 N N . TYR A 1 137 ? 7.233 -0.119 -22.096 1.00 67.44 137 TYR A N 1
ATOM 1103 C CA . TYR A 1 137 ? 6.298 -1.186 -21.742 1.00 67.44 137 TYR A CA 1
ATOM 1104 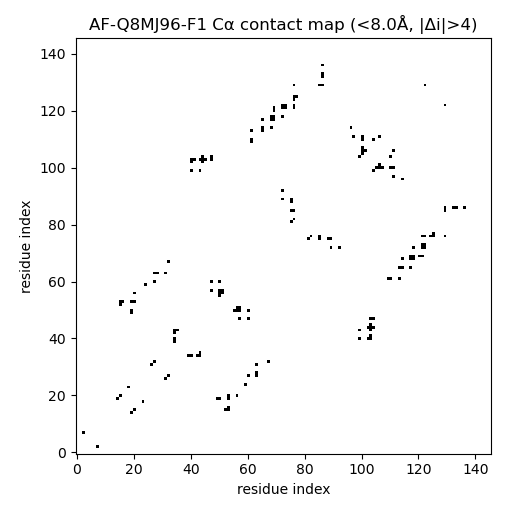C C . TYR A 1 137 ? 4.874 -0.872 -22.212 1.00 67.44 137 TYR A C 1
ATOM 1106 O O . TYR A 1 137 ? 4.225 -1.743 -22.796 1.00 67.44 137 TYR A O 1
ATOM 1114 N N . GLY A 1 138 ? 4.411 0.368 -22.014 1.00 66.94 138 GLY A N 1
ATOM 1115 C CA . GLY A 1 138 ? 3.130 0.848 -22.537 1.00 66.94 138 GLY A CA 1
ATOM 1116 C C . GLY A 1 138 ? 3.037 0.688 -24.056 1.00 66.94 138 GLY A C 1
ATOM 1117 O O . GLY A 1 138 ? 2.102 0.057 -24.552 1.00 66.94 138 GLY A O 1
ATOM 1118 N N . ASP A 1 139 ? 4.059 1.142 -24.785 1.00 70.19 139 ASP A N 1
ATOM 1119 C CA . ASP A 1 139 ? 4.136 1.015 -26.246 1.00 70.19 139 ASP A CA 1
ATOM 1120 C C . ASP A 1 139 ? 4.141 -0.449 -26.716 1.00 70.19 139 ASP A C 1
ATOM 1122 O O . ASP A 1 139 ? 3.477 -0.810 -27.692 1.00 70.19 139 ASP A O 1
ATOM 1126 N N . SER A 1 140 ? 4.873 -1.317 -26.012 1.00 65.00 140 SER A N 1
ATOM 1127 C CA . SER A 1 140 ? 4.935 -2.752 -26.305 1.00 65.00 140 SER A CA 1
ATOM 1128 C C . SER A 1 140 ? 3.567 -3.420 -26.140 1.00 65.00 140 SER A C 1
ATOM 1130 O O . SER A 1 140 ? 3.121 -4.138 -27.036 1.00 65.00 140 SER A O 1
ATOM 1132 N N . LYS A 1 141 ? 2.848 -3.121 -25.046 1.00 61.53 141 LYS A N 1
ATOM 1133 C CA . LYS A 1 141 ? 1.512 -3.673 -24.781 1.00 61.53 141 LYS A CA 1
ATOM 1134 C C . LYS A 1 141 ? 0.473 -3.227 -25.803 1.00 61.53 141 LYS A C 1
ATOM 1136 O O . LYS A 1 141 ? -0.318 -4.067 -26.230 1.00 61.53 141 LYS A O 1
ATOM 1141 N N . LEU A 1 142 ? 0.521 -1.970 -26.249 1.00 62.91 142 LEU A N 1
ATOM 1142 C CA . LEU A 1 142 ? -0.354 -1.458 -27.309 1.00 62.91 142 LEU A CA 1
ATOM 1143 C C . LEU A 1 142 ? -0.102 -2.145 -28.661 1.00 62.91 142 LEU A C 1
ATOM 1145 O O . LEU A 1 142 ? -1.049 -2.389 -29.402 1.00 62.91 142 LEU A O 1
ATOM 1149 N N . ARG A 1 143 ? 1.147 -2.520 -28.973 1.00 60.25 143 ARG A N 1
ATOM 1150 C CA . ARG A 1 143 ? 1.485 -3.234 -30.221 1.00 60.25 143 ARG A CA 1
ATOM 1151 C C . ARG A 1 143 ? 1.147 -4.723 -30.205 1.00 60.25 143 ARG A C 1
ATOM 1153 O O . ARG A 1 143 ? 0.840 -5.261 -31.259 1.00 60.25 143 ARG A O 1
ATOM 1160 N N . THR A 1 144 ? 1.194 -5.388 -29.050 1.00 57.78 144 THR A N 1
ATOM 1161 C CA . THR A 1 144 ? 0.751 -6.795 -28.903 1.00 57.78 144 THR A CA 1
ATOM 1162 C C . THR A 1 144 ? -0.766 -6.964 -28.761 1.00 57.78 144 THR A C 1
ATOM 1164 O O . THR A 1 144 ? -1.238 -8.093 -28.685 1.00 57.78 144 THR A O 1
ATOM 1167 N N . GLY A 1 145 ? -1.529 -5.868 -28.699 1.00 46.78 145 GLY A N 1
ATOM 1168 C CA . GLY A 1 145 ? -2.996 -5.867 -28.635 1.00 46.78 145 GLY A CA 1
ATOM 1169 C C . GLY A 1 145 ? -3.709 -5.942 -29.994 1.00 46.78 145 GLY A C 1
ATOM 1170 O O . GLY A 1 145 ? -4.894 -5.610 -30.056 1.00 46.78 145 GLY A O 1
ATOM 1171 N N . HIS A 1 146 ? -3.011 -6.343 -31.064 1.00 40.06 146 HIS A N 1
ATOM 1172 C CA . HIS A 1 146 ? -3.569 -6.624 -32.392 1.00 40.06 146 HIS A CA 1
ATOM 1173 C C . HIS A 1 146 ? -3.348 -8.079 -32.794 1.00 40.06 146 HIS A C 1
ATOM 1175 O O . HIS A 1 146 ? -2.204 -8.562 -32.636 1.00 40.06 146 HIS A O 1
#

Solvent-accessible surface area (backbone atoms only — not comparable to full-atom values): 8148 Å² total; per-residue (Å²): 135,81,78,52,71,69,57,54,54,53,48,52,55,48,50,50,46,54,59,43,65,70,45,43,64,58,46,43,79,73,41,45,62,57,41,59,75,71,61,39,57,71,59,50,26,52,49,46,56,56,27,64,74,36,92,66,29,52,58,55,52,50,52,55,50,38,52,49,50,33,53,56,50,34,59,49,72,72,37,76,92,40,58,91,48,32,60,59,55,52,50,53,50,49,54,54,52,51,52,47,36,54,69,32,48,71,59,40,61,68,58,54,53,44,49,54,54,29,51,53,58,38,54,63,71,46,80,74,55,57,66,53,48,46,51,52,49,53,55,51,54,63,63,69,73,112

Radius of gyration: 19.72 Å; Cα contacts (8 Å, |Δi|>4): 94; chains: 1; bounding box: 49×23×70 Å

Mean predicted aligned error: 9.27 Å

pLDDT: mean 80.7, std 13.41, range [40.06, 94.19]

InterPro domains:
  IPR001373 Cullin, N-terminal [PF00888] (3-145)
  IPR016159 Cullin repeat-like-containing domain superfamily [SSF74788] (3-125)
  IPR045093 Cullin [PTHR11932] (4-143)

Foldseek 3Di:
DDPPVVNVVVVVLVCLAVVCVPCVLVCLVVPVLVCLVVVVLVVLLVQLVSLVSYDCSNVSVLVSLLVSLLVVLLVLVVDPVCLVCSQVVLVVSVVSQVVSCVRRVVVPVSSVVSNVVSNVVNCPVDPPRNVVVNVVVVVVVVVVPD